Protein AF-A0A821G9I4-F1 (afdb_monomer_lite)

Radius of gyration: 11.68 Å; chains: 1; bounding box: 30×23×26 Å

InterPro domains:
  IPR011042 Six-bladed beta-propeller, TolB-like [G3DSA:2.120.10.30] (1-65)

Organism: NCBI:txid392030

Structure (mmCIF, N/CA/C/O backbone):
data_AF-A0A821G9I4-F1
#
_entry.id   AF-A0A821G9I4-F1
#
loop_
_atom_site.group_PDB
_atom_site.id
_atom_site.type_symbol
_atom_site.label_atom_id
_atom_site.label_alt_id
_atom_site.label_comp_id
_atom_site.label_asym_id
_atom_site.label_entity_id
_atom_site.label_seq_id
_atom_site.pdbx_PDB_ins_code
_atom_site.Cartn_x
_atom_site.Cartn_y
_atom_site.Cartn_z
_atom_site.occupancy
_atom_site.B_iso_or_equiv
_atom_site.auth_seq_id
_atom_site.auth_comp_id
_atom_site.auth_asym_id
_atom_site.auth_atom_id
_atom_site.pdbx_PDB_model_num
ATOM 1 N N . ILE A 1 1 ? -11.077 2.351 3.849 1.00 93.81 1 ILE A N 1
ATOM 2 C CA . ILE A 1 1 ? -10.731 1.752 2.530 1.00 93.81 1 ILE A CA 1
ATOM 3 C C . ILE A 1 1 ? -9.220 1.827 2.337 1.00 93.81 1 ILE A C 1
ATOM 5 O O . ILE A 1 1 ? -8.645 2.832 2.730 1.00 93.81 1 ILE A O 1
ATOM 9 N N . ALA A 1 2 ? -8.577 0.801 1.775 1.00 94.81 2 ALA A N 1
ATOM 10 C CA . ALA A 1 2 ? -7.162 0.849 1.390 1.00 94.81 2 ALA A CA 1
ATOM 11 C C . ALA A 1 2 ? -7.039 0.766 -0.137 1.00 94.81 2 ALA A C 1
ATOM 13 O O . ALA A 1 2 ? -7.719 -0.051 -0.757 1.00 94.81 2 ALA A O 1
ATOM 14 N N . VAL A 1 3 ? -6.196 1.607 -0.734 1.00 96.62 3 VAL A N 1
ATOM 15 C CA . VAL A 1 3 ? -6.022 1.702 -2.191 1.00 96.62 3 VAL A CA 1
ATOM 16 C C . VAL A 1 3 ? -4.550 1.554 -2.548 1.00 96.62 3 VAL A C 1
ATOM 18 O O . VAL A 1 3 ? -3.703 2.250 -1.984 1.00 96.62 3 VAL A O 1
ATOM 21 N N . ALA A 1 4 ? -4.260 0.664 -3.500 1.00 96.38 4 ALA A N 1
ATOM 22 C CA . ALA A 1 4 ? -2.962 0.574 -4.156 1.00 96.38 4 ALA A CA 1
ATOM 23 C C . ALA A 1 4 ? -2.894 1.645 -5.248 1.00 96.38 4 ALA A C 1
ATOM 25 O O . ALA A 1 4 ? -3.548 1.536 -6.284 1.00 96.38 4 ALA A O 1
ATOM 26 N N . ASP A 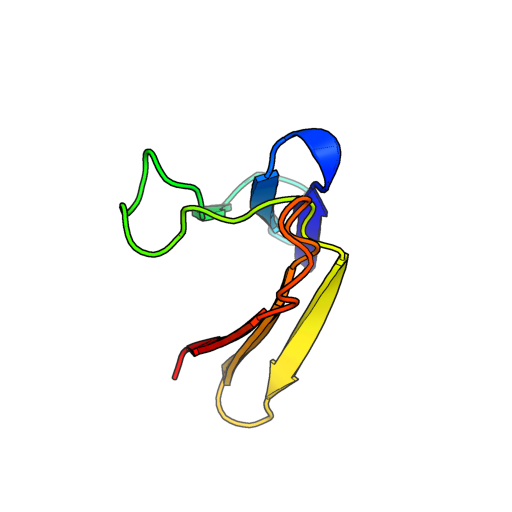1 5 ? -2.123 2.697 -5.000 1.00 96.25 5 ASP A N 1
ATOM 27 C CA . ASP A 1 5 ? -1.921 3.793 -5.941 1.00 96.25 5 ASP A CA 1
ATOM 28 C C . ASP A 1 5 ? -0.653 3.498 -6.756 1.00 96.25 5 ASP A C 1
ATOM 30 O O . ASP A 1 5 ? 0.451 3.941 -6.424 1.00 96.25 5 ASP A O 1
ATOM 34 N N . HIS A 1 6 ? -0.831 2.626 -7.755 1.00 94.06 6 HIS A N 1
ATOM 35 C CA . HIS A 1 6 ? 0.229 1.914 -8.474 1.00 94.06 6 HIS A CA 1
ATOM 36 C C . HIS A 1 6 ? 1.345 2.833 -8.982 1.00 94.06 6 HIS A C 1
ATOM 38 O O . HIS A 1 6 ? 2.508 2.647 -8.620 1.00 94.06 6 HIS A O 1
ATOM 44 N N . ASP A 1 7 ? 0.996 3.838 -9.788 1.00 94.31 7 ASP A N 1
ATOM 45 C CA . ASP A 1 7 ? 1.984 4.698 -10.452 1.00 94.31 7 ASP A CA 1
ATOM 46 C C . ASP A 1 7 ? 2.652 5.679 -9.484 1.00 94.31 7 ASP A C 1
ATOM 48 O O . ASP A 1 7 ? 3.794 6.092 -9.699 1.00 94.31 7 ASP A O 1
ATOM 52 N N . ASN A 1 8 ? 1.984 5.979 -8.369 1.00 95.56 8 ASN A N 1
ATOM 53 C CA . ASN A 1 8 ? 2.539 6.788 -7.290 1.00 95.56 8 ASN A CA 1
ATOM 54 C C . ASN A 1 8 ? 3.327 5.957 -6.263 1.00 95.56 8 ASN A C 1
ATOM 56 O O . ASN A 1 8 ? 3.877 6.524 -5.324 1.00 95.56 8 ASN A O 1
ATOM 60 N N . ASN A 1 9 ? 3.420 4.633 -6.443 1.00 94.38 9 ASN A N 1
ATOM 61 C CA . ASN A 1 9 ? 4.178 3.712 -5.590 1.00 94.38 9 ASN A CA 1
ATOM 62 C C . ASN A 1 9 ? 3.820 3.800 -4.097 1.00 94.38 9 ASN A C 1
ATOM 64 O O . ASN A 1 9 ? 4.694 3.683 -3.237 1.00 94.38 9 ASN A O 1
ATOM 68 N N . ARG A 1 10 ? 2.537 4.002 -3.787 1.00 96.19 10 ARG A N 1
ATOM 69 C CA . ARG A 1 10 ? 2.067 4.193 -2.410 1.00 96.19 10 ARG A CA 1
ATOM 70 C C . ARG A 1 10 ? 0.780 3.436 -2.125 1.00 96.19 10 ARG A C 1
ATOM 72 O O . ARG A 1 10 ? 0.049 3.035 -3.031 1.00 96.19 10 ARG A O 1
ATOM 79 N N . ILE A 1 11 ? 0.486 3.290 -0.840 1.00 96.69 11 ILE A N 1
ATOM 80 C CA . ILE A 1 11 ? -0.803 2.796 -0.352 1.00 96.69 11 ILE A CA 1
ATOM 81 C C . ILE A 1 11 ? -1.471 3.911 0.431 1.00 96.69 11 ILE A C 1
ATOM 83 O O . ILE A 1 11 ? -0.845 4.520 1.296 1.00 96.69 11 ILE A O 1
ATOM 87 N N . GLN A 1 12 ? -2.742 4.164 0.146 1.00 96.94 12 GLN A N 1
ATOM 88 C CA . GLN A 1 12 ? -3.520 5.195 0.825 1.00 96.94 12 GLN A CA 1
ATOM 89 C C . GLN A 1 12 ? -4.680 4.569 1.591 1.00 96.94 12 GLN A C 1
ATOM 91 O O . GLN A 1 12 ? -5.369 3.683 1.081 1.00 96.94 12 GLN A O 1
ATOM 96 N N . PHE A 1 13 ? -4.896 5.045 2.812 1.00 96.12 13 PHE A N 1
ATOM 97 C CA . PHE A 1 13 ? -6.021 4.672 3.654 1.00 96.12 13 PHE A CA 1
ATOM 98 C C . PHE A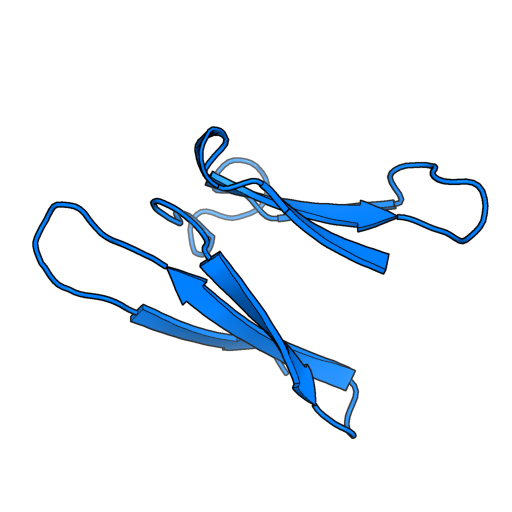 1 13 ? -6.990 5.836 3.729 1.00 96.12 13 PHE A C 1
ATOM 100 O O . PHE A 1 13 ? -6.589 6.949 4.067 1.00 96.12 13 PHE A O 1
ATOM 107 N N . PHE A 1 14 ? -8.255 5.544 3.476 1.00 97.69 14 PHE A N 1
ATOM 108 C CA . PHE A 1 14 ? -9.352 6.498 3.519 1.00 97.69 14 PHE A CA 1
ATOM 109 C C . PHE A 1 14 ? -10.356 6.101 4.595 1.00 97.69 14 PHE A C 1
ATOM 111 O O . PHE A 1 14 ? -10.572 4.899 4.819 1.00 97.69 14 PHE A O 1
ATOM 118 N N . ASP A 1 15 ? -10.972 7.089 5.235 1.00 97.38 15 ASP A N 1
ATOM 119 C CA . ASP A 1 15 ? -12.171 6.862 6.039 1.00 97.38 15 ASP A CA 1
ATOM 120 C C . ASP A 1 15 ? -13.428 6.730 5.160 1.00 97.38 15 ASP A C 1
ATOM 122 O O . ASP A 1 15 ? -13.352 6.640 3.933 1.00 97.38 15 ASP A O 1
ATOM 126 N N . GLU A 1 16 ? -14.588 6.625 5.804 1.00 97.19 16 GLU A N 1
ATOM 127 C CA . GLU A 1 16 ? -15.882 6.460 5.138 1.00 97.19 16 GLU A CA 1
ATOM 128 C C . GLU A 1 16 ? -16.354 7.705 4.375 1.00 97.19 16 GLU A C 1
ATOM 130 O O . GLU A 1 16 ? -17.162 7.573 3.458 1.00 97.19 16 GLU A O 1
ATOM 135 N N . ASN A 1 17 ? -15.815 8.885 4.696 1.00 98.00 17 ASN A N 1
ATOM 136 C CA . ASN A 1 17 ? -16.117 10.130 3.987 1.00 98.00 17 ASN A CA 1
ATOM 137 C C . ASN A 1 17 ? -15.218 10.325 2.757 1.00 98.00 17 ASN A C 1
ATOM 139 O O . ASN A 1 17 ? -15.462 11.222 1.951 1.00 98.00 17 ASN A O 1
ATOM 143 N N . GLY A 1 18 ? -14.202 9.472 2.587 1.00 96.94 18 GLY A N 1
ATOM 144 C CA . GLY A 1 18 ? -13.222 9.576 1.509 1.00 96.94 18 GLY A CA 1
ATOM 145 C C . GLY A 1 18 ? -12.028 10.466 1.850 1.00 96.94 18 GLY A C 1
ATOM 146 O O . GLY A 1 18 ? -11.230 10.758 0.958 1.00 96.94 18 GLY A O 1
ATOM 147 N N . ASP A 1 19 ? -11.858 10.860 3.115 1.00 98.06 19 ASP A N 1
ATOM 148 C CA . ASP A 1 19 ? -10.699 11.637 3.547 1.00 98.06 19 ASP A CA 1
ATOM 149 C C . ASP A 1 19 ? -9.481 10.730 3.754 1.00 98.06 19 ASP A C 1
ATOM 151 O O . ASP A 1 19 ? -9.575 9.620 4.292 1.00 98.06 19 ASP A O 1
ATOM 155 N N . VAL A 1 20 ? -8.301 11.209 3.345 1.00 97.38 20 VAL A N 1
ATOM 156 C CA . VAL A 1 20 ? -7.041 10.473 3.520 1.00 97.38 20 VAL A CA 1
ATOM 157 C C . VAL A 1 20 ? -6.656 10.457 4.999 1.00 97.38 20 VAL A C 1
ATOM 159 O O . VAL A 1 20 ? -6.370 11.487 5.606 1.00 97.38 20 VAL A O 1
ATOM 162 N N . LYS A 1 21 ? -6.575 9.258 5.575 1.00 97.19 21 LYS A N 1
ATOM 163 C CA . LYS A 1 21 ? -6.155 9.018 6.962 1.00 97.19 21 LYS A CA 1
ATOM 164 C C . LYS A 1 21 ? -4.673 8.706 7.086 1.00 97.19 21 LYS A C 1
ATOM 166 O O . LYS A 1 21 ? -4.064 9.044 8.099 1.00 97.19 21 LYS A O 1
ATOM 171 N N . ARG A 1 22 ? -4.106 8.003 6.103 1.00 95.25 22 ARG A N 1
ATOM 172 C CA . ARG A 1 22 ? -2.710 7.552 6.137 1.00 95.25 22 ARG A CA 1
ATOM 173 C C . ARG A 1 22 ? -2.190 7.256 4.739 1.00 95.25 22 ARG A C 1
ATOM 175 O O . ARG A 1 22 ? -2.928 6.745 3.902 1.00 95.25 22 ARG A O 1
ATOM 182 N N . ILE A 1 23 ? -0.901 7.506 4.533 1.00 96.69 23 ILE A N 1
ATOM 183 C CA . ILE A 1 23 ? -0.160 7.123 3.331 1.00 96.69 23 ILE A CA 1
ATOM 184 C C . ILE A 1 23 ? 1.038 6.268 3.758 1.00 96.69 23 ILE A C 1
ATOM 186 O O . ILE A 1 23 ? 1.683 6.564 4.766 1.00 96.69 23 ILE A O 1
ATOM 190 N N . LEU A 1 24 ? 1.296 5.186 3.024 1.00 95.31 24 LEU A N 1
ATOM 191 C CA . LEU A 1 24 ? 2.517 4.389 3.125 1.00 95.31 24 LEU A CA 1
ATOM 192 C C . LEU A 1 24 ? 3.305 4.531 1.825 1.00 95.31 24 LEU A C 1
ATOM 194 O O . LEU A 1 24 ? 2.860 4.059 0.778 1.00 95.31 24 LEU A O 1
ATOM 198 N N . ASP A 1 25 ? 4.469 5.158 1.920 1.00 96.12 25 ASP A N 1
ATOM 199 C CA . ASP A 1 25 ? 5.434 5.370 0.845 1.00 96.12 25 ASP A CA 1
ATOM 200 C C . ASP A 1 25 ? 6.857 5.481 1.422 1.00 96.12 25 ASP A C 1
ATOM 202 O O . ASP A 1 25 ? 7.068 5.405 2.641 1.00 96.12 25 ASP A O 1
ATOM 206 N N . LYS A 1 26 ? 7.853 5.632 0.543 1.00 95.44 26 LYS A N 1
ATOM 207 C CA . LYS A 1 26 ? 9.270 5.715 0.935 1.00 95.44 26 LYS A CA 1
ATOM 208 C C . LYS A 1 26 ? 9.565 6.938 1.813 1.00 95.44 26 LYS A C 1
ATOM 210 O O . LYS A 1 26 ? 10.509 6.892 2.600 1.00 95.44 26 LYS A O 1
ATOM 215 N N . GLU A 1 27 ? 8.792 8.011 1.656 1.00 95.19 27 GLU A N 1
ATOM 216 C CA . GLU A 1 27 ? 8.886 9.250 2.422 1.00 95.19 27 GLU A CA 1
ATOM 217 C C . GLU A 1 27 ? 8.437 9.026 3.869 1.00 95.19 27 GLU A C 1
ATOM 219 O O . GLU A 1 27 ? 9.100 9.490 4.797 1.00 95.19 27 GLU A O 1
ATOM 224 N N . ALA A 1 28 ? 7.359 8.264 4.070 1.00 94.50 28 ALA A N 1
ATOM 225 C CA . ALA A 1 28 ? 6.891 7.865 5.391 1.00 94.50 28 ALA A CA 1
ATOM 226 C C . ALA A 1 28 ? 7.813 6.825 6.050 1.00 94.50 28 ALA A C 1
ATOM 228 O O . ALA A 1 28 ? 8.043 6.880 7.260 1.00 94.50 28 ALA A O 1
ATOM 229 N N . ASN A 1 29 ? 8.324 5.852 5.285 1.00 92.81 29 ASN A N 1
ATOM 230 C CA . ASN A 1 29 ? 9.283 4.861 5.774 1.00 92.81 29 ASN A CA 1
ATOM 231 C C . ASN A 1 29 ? 10.105 4.258 4.614 1.00 92.81 29 ASN A C 1
ATOM 233 O O . ASN A 1 29 ? 9.517 3.685 3.696 1.00 92.81 29 ASN A O 1
ATOM 237 N N . PRO A 1 30 ? 11.451 4.243 4.677 1.00 91.19 30 PRO A N 1
ATOM 238 C CA . PRO A 1 30 ? 12.291 3.650 3.631 1.00 91.19 30 PRO A CA 1
ATOM 239 C C . PRO A 1 30 ? 11.994 2.175 3.298 1.00 91.19 30 PRO A C 1
ATOM 241 O O . PRO A 1 30 ? 12.280 1.721 2.187 1.00 91.19 30 PRO A O 1
ATOM 244 N N . LEU A 1 31 ? 11.409 1.412 4.230 1.00 88.25 31 LEU A N 1
ATOM 245 C CA . LEU A 1 31 ? 10.971 0.029 3.998 1.00 88.25 31 LEU A CA 1
ATOM 246 C C . LEU A 1 31 ? 9.784 -0.062 3.024 1.00 88.25 31 LEU A C 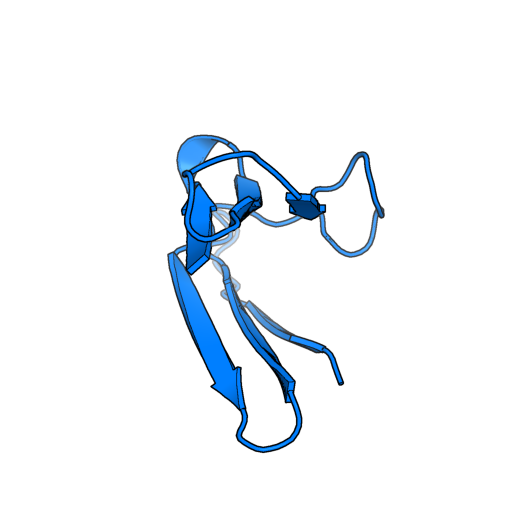1
ATOM 248 O O . LEU A 1 31 ? 9.638 -1.076 2.339 1.00 88.25 31 LEU A O 1
ATOM 252 N N . PHE A 1 32 ? 8.987 1.002 2.902 1.00 91.31 32 PHE A N 1
ATOM 253 C CA . PHE A 1 32 ? 7.860 1.136 1.972 1.00 91.31 32 PHE A CA 1
ATOM 254 C C . PHE A 1 32 ? 8.289 1.700 0.611 1.00 91.31 32 PHE A C 1
ATOM 256 O O . PHE A 1 32 ? 7.511 2.338 -0.092 1.00 91.31 32 PHE A O 1
ATOM 263 N N . ASN A 1 33 ? 9.537 1.457 0.206 1.00 91.31 33 ASN A N 1
ATOM 264 C CA . ASN A 1 33 ? 10.009 1.746 -1.145 1.00 91.31 33 ASN A CA 1
ATOM 265 C C . ASN A 1 33 ? 9.429 0.735 -2.148 1.00 91.31 33 ASN A C 1
ATOM 267 O O . ASN A 1 33 ? 10.139 -0.150 -2.648 1.00 91.31 33 ASN A O 1
ATOM 271 N N . PHE A 1 34 ? 8.116 0.806 -2.352 1.00 90.56 34 PHE A N 1
ATOM 272 C CA . PHE A 1 34 ? 7.370 -0.021 -3.289 1.00 90.56 34 PHE A CA 1
ATOM 273 C C . PHE A 1 34 ? 7.670 0.378 -4.736 1.00 90.56 34 PHE A C 1
ATOM 275 O O . PHE A 1 34 ? 8.150 1.476 -5.016 1.00 90.56 34 PHE A O 1
ATOM 282 N N . GLN A 1 35 ? 7.388 -0.527 -5.667 1.00 91.81 35 GLN A N 1
ATOM 283 C CA . GLN A 1 35 ? 7.346 -0.219 -7.095 1.00 91.81 35 GLN A CA 1
ATOM 284 C C . GLN A 1 35 ? 6.108 -0.875 -7.688 1.00 91.81 35 GLN A C 1
ATOM 286 O O . GLN A 1 35 ? 5.975 -2.086 -7.556 1.00 91.81 35 GLN A O 1
ATOM 291 N N . GLY A 1 36 ? 5.208 -0.099 -8.291 1.00 92.12 36 GLY A N 1
ATOM 292 C CA . GLY A 1 36 ? 3.995 -0.621 -8.918 1.00 92.12 36 GLY A CA 1
ATOM 293 C C . GLY A 1 36 ? 3.163 -1.480 -7.965 1.00 92.12 36 GLY A C 1
ATOM 294 O O . GLY A 1 36 ? 3.062 -2.694 -8.142 1.00 92.12 36 GLY A O 1
ATOM 295 N N . VAL A 1 37 ? 2.627 -0.881 -6.897 1.00 93.69 37 VAL A N 1
ATOM 296 C CA . VAL A 1 37 ? 1.776 -1.614 -5.942 1.00 93.69 37 VAL A CA 1
ATOM 297 C C . VAL A 1 37 ? 0.525 -2.112 -6.666 1.00 93.69 37 VAL A C 1
ATOM 299 O O . VAL A 1 37 ? -0.121 -1.327 -7.356 1.00 93.69 37 VAL A O 1
ATOM 302 N N . HIS A 1 38 ? 0.167 -3.386 -6.502 1.00 91.38 38 HIS A N 1
ATOM 303 C CA . HIS A 1 38 ? -0.980 -3.980 -7.199 1.00 91.38 38 HIS A CA 1
ATOM 304 C C . HIS A 1 38 ? -2.020 -4.570 -6.251 1.00 91.38 38 HIS A C 1
ATOM 306 O O . HIS A 1 38 ? -3.170 -4.136 -6.246 1.00 91.38 38 HIS A O 1
ATOM 312 N N . GLY A 1 39 ? -1.643 -5.593 -5.486 1.00 91.31 39 GLY A N 1
ATOM 313 C CA . GLY A 1 39 ? -2.569 -6.347 -4.649 1.00 91.31 39 GLY A CA 1
ATOM 314 C C . GLY A 1 39 ? -2.488 -5.917 -3.195 1.00 91.31 39 GLY A C 1
ATOM 315 O O . GLY A 1 39 ? -1.391 -5.775 -2.654 1.00 91.31 39 GLY A O 1
ATOM 316 N N . LEU A 1 40 ? -3.653 -5.768 -2.566 1.00 94.88 40 LEU A N 1
ATOM 317 C CA . LEU A 1 40 ? -3.805 -5.542 -1.132 1.00 94.88 40 LEU A CA 1
ATOM 318 C C . LEU A 1 40 ? -4.768 -6.578 -0.560 1.00 94.88 40 LEU A C 1
ATOM 320 O O . LEU A 1 40 ? -5.858 -6.771 -1.099 1.00 94.88 40 LEU A O 1
ATOM 324 N N . VAL A 1 41 ? -4.384 -7.210 0.546 1.00 94.81 41 VAL A N 1
ATOM 325 C CA . VAL A 1 41 ? -5.261 -8.098 1.317 1.00 94.81 41 VAL A CA 1
ATOM 326 C C . VAL A 1 41 ? -5.106 -7.773 2.796 1.00 94.81 41 VAL A C 1
ATOM 328 O O . VAL A 1 41 ? -3.994 -7.767 3.317 1.00 94.81 41 VAL A O 1
ATOM 331 N N . LEU A 1 42 ? -6.226 -7.509 3.468 1.00 90.88 42 LEU A N 1
ATOM 332 C CA . LEU A 1 42 ? -6.276 -7.424 4.925 1.00 90.88 42 LEU A CA 1
ATOM 333 C C . LEU A 1 42 ? -6.433 -8.830 5.499 1.00 90.88 42 LEU A C 1
ATOM 335 O O . LEU A 1 42 ? -7.265 -9.607 5.025 1.00 90.88 42 LEU A O 1
ATOM 339 N N . THR A 1 43 ? -5.641 -9.154 6.509 1.00 90.69 43 THR A N 1
ATOM 340 C CA . THR A 1 43 ? -5.786 -10.400 7.261 1.00 90.69 43 THR A CA 1
ATOM 341 C C . THR A 1 43 ? -6.807 -10.220 8.387 1.00 90.69 43 THR A C 1
ATOM 343 O O . THR A 1 43 ? -7.147 -9.101 8.776 1.00 90.69 43 THR A O 1
ATOM 346 N N . TYR A 1 44 ? -7.348 -11.328 8.901 1.00 90.69 44 TYR A N 1
ATOM 347 C CA . TYR A 1 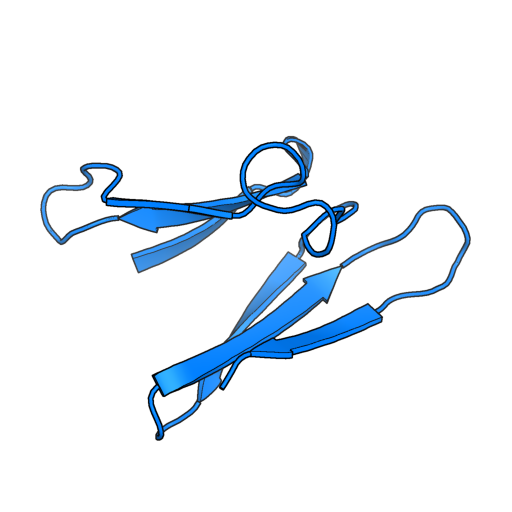44 ? -8.401 -11.296 9.926 1.00 90.69 44 TYR A CA 1
ATOM 348 C C . TYR A 1 44 ? -7.935 -10.684 11.258 1.00 90.69 44 TYR A C 1
ATOM 350 O O . TYR A 1 44 ? -8.757 -10.224 12.045 1.00 90.69 44 TYR A O 1
ATOM 358 N N . ASP A 1 45 ? -6.628 -10.690 11.510 1.00 91.06 45 ASP A N 1
ATOM 359 C CA . ASP A 1 45 ? -5.962 -10.120 12.682 1.00 91.06 45 ASP A CA 1
ATOM 360 C C . ASP A 1 45 ? -5.538 -8.654 12.478 1.00 91.06 45 ASP A C 1
ATOM 362 O O . ASP A 1 45 ? -4.908 -8.069 13.354 1.00 91.06 45 ASP A O 1
ATOM 366 N N . GLY A 1 46 ? -5.920 -8.031 11.357 1.00 86.19 46 GLY A N 1
ATOM 367 C CA . GLY A 1 46 ? -5.654 -6.616 11.084 1.00 86.19 46 GLY A CA 1
ATOM 368 C C . GLY A 1 46 ? -4.317 -6.334 10.398 1.00 86.19 46 GLY A C 1
ATOM 369 O O . GLY A 1 46 ? -3.991 -5.168 10.169 1.00 86.19 46 GLY A O 1
ATOM 370 N N . GLY A 1 47 ? -3.572 -7.373 10.027 1.00 90.19 47 GLY A N 1
ATOM 371 C CA . GLY A 1 47 ? -2.388 -7.252 9.187 1.00 90.19 47 GLY A CA 1
ATOM 372 C C . GLY A 1 47 ? -2.705 -6.887 7.731 1.00 90.19 47 GLY A C 1
ATOM 373 O O . GLY A 1 47 ? -3.851 -6.927 7.267 1.00 90.19 47 GLY A O 1
ATOM 374 N N . LEU A 1 48 ? -1.660 -6.517 6.989 1.00 91.19 48 LEU A N 1
ATOM 375 C CA . LEU A 1 48 ? -1.743 -6.121 5.585 1.00 91.19 48 LEU A CA 1
ATOM 376 C C . LEU A 1 48 ? -0.694 -6.854 4.743 1.00 91.19 48 LEU A C 1
ATOM 378 O O . LEU A 1 48 ? 0.514 -6.733 4.963 1.00 91.19 48 LEU A O 1
ATOM 382 N N . LEU A 1 49 ? -1.185 -7.569 3.735 1.00 92.56 49 LEU A N 1
ATOM 383 C CA . LEU A 1 49 ? -0.406 -8.212 2.685 1.00 92.56 49 LEU A CA 1
ATOM 384 C C . LEU A 1 49 ? -0.386 -7.319 1.444 1.00 92.56 49 LEU A C 1
ATOM 386 O O . LEU A 1 49 ? -1.439 -6.877 0.978 1.00 92.56 49 LEU A O 1
ATOM 390 N N . ILE A 1 50 ? 0.808 -7.070 0.905 1.00 92.88 50 ILE A N 1
ATOM 391 C CA . ILE A 1 50 ? 1.015 -6.180 -0.247 1.00 92.88 50 ILE A CA 1
ATOM 392 C C . ILE A 1 50 ? 1.849 -6.888 -1.300 1.00 92.88 50 ILE A C 1
ATOM 394 O O . ILE A 1 50 ? 2.913 -7.423 -0.981 1.00 92.88 50 ILE A O 1
ATOM 398 N N . THR A 1 51 ? 1.414 -6.814 -2.555 1.00 92.25 51 THR A N 1
ATOM 399 C CA . THR A 1 51 ? 2.235 -7.199 -3.704 1.00 92.25 51 THR A CA 1
ATOM 400 C C . THR A 1 51 ? 2.675 -5.981 -4.503 1.00 92.25 51 THR A C 1
ATOM 402 O O . THR A 1 51 ? 1.884 -5.075 -4.782 1.00 92.25 51 THR A O 1
ATOM 405 N N . ASP A 1 52 ? 3.952 -5.970 -4.880 1.00 89.12 52 ASP A N 1
ATOM 406 C CA . ASP A 1 52 ? 4.532 -4.939 -5.735 1.00 89.12 52 ASP A CA 1
ATOM 407 C C . ASP A 1 52 ? 5.165 -5.533 -7.003 1.00 89.12 52 ASP A C 1
ATOM 409 O O . ASP A 1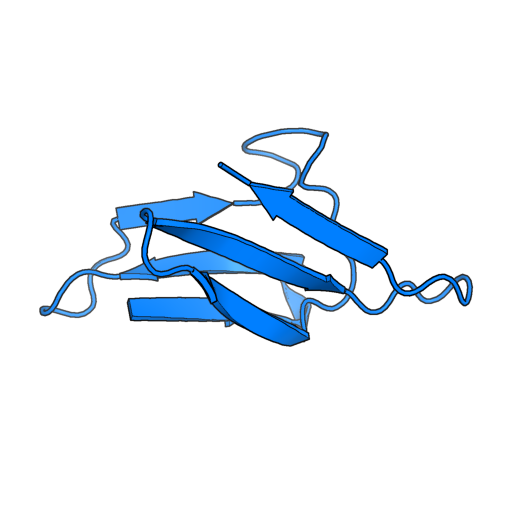 52 ? 5.619 -6.684 -7.031 1.00 89.12 52 ASP A O 1
ATOM 413 N N . TYR A 1 53 ? 5.165 -4.745 -8.074 1.00 82.50 53 TYR A N 1
ATOM 414 C CA . TYR A 1 53 ? 5.809 -5.053 -9.342 1.00 82.50 53 TYR A CA 1
ATOM 415 C C . TYR A 1 53 ? 7.124 -4.277 -9.467 1.00 82.50 53 TYR A C 1
ATOM 417 O O . TYR A 1 53 ? 7.190 -3.146 -9.959 1.00 82.50 53 TYR A O 1
ATOM 425 N N . LYS A 1 54 ? 8.234 -4.899 -9.055 1.00 74.50 54 LYS A N 1
ATOM 426 C CA . LYS A 1 54 ? 9.552 -4.341 -9.373 1.00 74.50 54 LYS A CA 1
ATOM 427 C C . LYS A 1 54 ? 9.911 -4.588 -10.826 1.00 74.50 54 LYS A C 1
ATOM 429 O O . LYS A 1 54 ? 10.034 -5.735 -11.257 1.00 74.50 54 LYS A O 1
ATOM 434 N N . ARG A 1 55 ? 10.276 -3.511 -11.526 1.00 67.88 55 ARG A N 1
ATOM 435 C CA . ARG A 1 55 ? 10.836 -3.574 -12.890 1.00 67.88 55 ARG A CA 1
ATOM 436 C C . ARG A 1 55 ? 12.101 -4.434 -12.996 1.00 67.88 55 ARG A C 1
ATOM 438 O O . ARG A 1 55 ? 12.411 -4.912 -14.077 1.00 67.88 55 ARG A O 1
ATOM 445 N N . SER A 1 56 ? 12.818 -4.666 -11.894 1.00 71.00 56 SER A N 1
ATOM 446 C CA . SER A 1 56 ? 13.984 -5.563 -11.854 1.00 71.00 56 SER A CA 1
ATOM 447 C C . SER A 1 56 ? 13.636 -7.061 -11.801 1.00 71.00 56 SER A C 1
ATOM 449 O O . SER A 1 56 ? 14.529 -7.884 -11.612 1.00 71.00 56 SER A O 1
ATOM 451 N N . GLY A 1 57 ? 12.358 -7.429 -11.951 1.00 64.25 57 GLY A N 1
ATOM 452 C CA . GLY A 1 57 ? 11.907 -8.817 -12.088 1.00 64.25 57 GLY A CA 1
ATOM 453 C C . GLY A 1 57 ? 11.668 -9.562 -10.772 1.00 64.25 57 GLY A C 1
ATOM 454 O O . GLY A 1 57 ? 11.390 -10.756 -10.795 1.00 64.25 57 GLY A O 1
ATOM 455 N N . LYS A 1 58 ? 11.762 -8.889 -9.616 1.00 70.25 58 LYS A N 1
ATOM 456 C CA . LYS A 1 58 ? 11.451 -9.489 -8.306 1.00 70.25 58 LYS A CA 1
ATOM 457 C C . LYS A 1 58 ? 10.161 -8.908 -7.736 1.00 70.25 58 LYS A C 1
ATOM 459 O O . LYS A 1 58 ? 10.202 -7.844 -7.123 1.00 70.25 58 LYS A O 1
ATOM 464 N N . HIS A 1 59 ? 9.043 -9.609 -7.897 1.00 75.31 59 HIS A N 1
ATOM 465 C CA . HIS A 1 59 ? 7.799 -9.264 -7.202 1.00 75.31 59 HIS A CA 1
ATOM 466 C C . HIS A 1 59 ? 7.957 -9.581 -5.716 1.00 75.31 59 HIS A C 1
ATOM 468 O O . HIS A 1 59 ? 8.442 -10.663 -5.369 1.00 75.31 59 HIS A O 1
ATOM 474 N N . ARG A 1 60 ? 7.602 -8.643 -4.837 1.00 80.50 60 ARG A N 1
ATOM 475 C CA . ARG A 1 60 ? 7.723 -8.850 -3.390 1.00 80.50 60 ARG A CA 1
ATOM 476 C C . ARG A 1 60 ? 6.350 -8.993 -2.762 1.00 80.50 60 ARG A C 1
ATOM 478 O O . ARG A 1 60 ? 5.415 -8.295 -3.142 1.00 80.50 60 ARG A O 1
ATOM 485 N N . LEU A 1 61 ? 6.276 -9.881 -1.775 1.00 81.94 61 LEU A N 1
ATOM 486 C CA . LEU A 1 61 ? 5.205 -9.904 -0.791 1.00 81.94 61 LEU A CA 1
ATOM 487 C C . LEU A 1 61 ? 5.719 -9.226 0.476 1.00 81.94 61 LEU A C 1
ATOM 489 O O . LEU A 1 61 ? 6.768 -9.607 0.998 1.00 81.94 61 LEU A O 1
ATOM 493 N N . PHE A 1 62 ? 4.976 -8.247 0.969 1.00 80.06 62 PHE A N 1
ATOM 494 C CA . PHE A 1 62 ? 5.206 -7.665 2.284 1.00 80.06 62 PHE A CA 1
ATOM 495 C C . PHE A 1 62 ? 4.110 -8.109 3.238 1.00 80.06 62 PHE A C 1
ATOM 497 O O . PHE A 1 62 ? 2.946 -8.163 2.845 1.00 80.06 62 PHE A O 1
ATOM 504 N N . ILE A 1 63 ? 4.500 -8.407 4.475 1.00 79.56 63 ILE A N 1
ATOM 505 C CA . ILE A 1 63 ? 3.596 -8.772 5.561 1.00 79.56 63 ILE A CA 1
ATOM 506 C C . ILE A 1 63 ? 3.805 -7.746 6.665 1.00 79.56 63 ILE A C 1
ATOM 508 O O . ILE A 1 63 ? 4.907 -7.634 7.206 1.00 79.56 63 ILE A O 1
ATOM 512 N N . PHE A 1 64 ? 2.755 -6.997 6.972 1.00 78.19 64 PHE A N 1
ATOM 513 C CA . PHE A 1 64 ? 2.707 -6.107 8.125 1.00 78.19 64 PHE A CA 1
ATOM 514 C C . PHE A 1 64 ? 1.703 -6.678 9.118 1.00 78.19 64 PHE A C 1
ATOM 516 O O . PHE A 1 64 ? 0.568 -6.942 8.730 1.00 78.19 64 PHE A O 1
ATOM 523 N N . ALA A 1 65 ? 2.148 -6.891 10.353 1.00 70.50 65 ALA A N 1
ATOM 524 C CA . ALA A 1 65 ? 1.358 -7.361 11.486 1.00 70.50 65 ALA A CA 1
ATOM 525 C C . ALA A 1 65 ? 1.457 -6.339 12.623 1.00 70.50 65 ALA A C 1
ATOM 527 O O . ALA A 1 65 ? 2.516 -5.668 12.701 1.00 70.50 65 ALA A O 1
#

Foldseek 3Di:
DWDDPFCVLKIFDADPVRDTPDIQDCVVPVVSPAHRKDDWDADPVGKIWTWGDDPVPDIDIDIGD

pLDDT: mean 90.15, std 8.32, range [64.25, 98.06]

Secondary structure (DSSP, 8-state):
-EEEETTTTEEEEE-TTS-EEEEESTTT-GGG-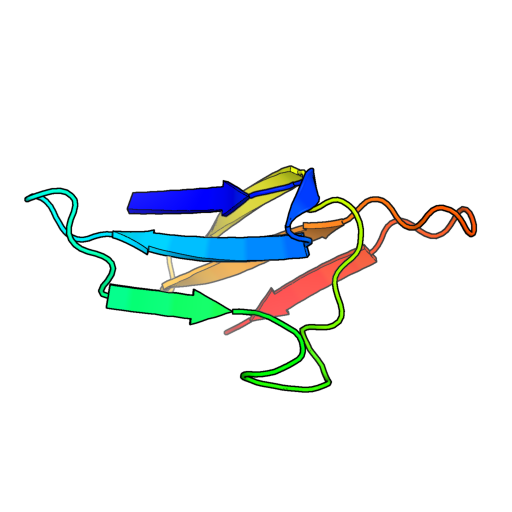-SSEEEEEE-TTS-EEEEE--TTS--EEEEE-

Sequence (65 aa):
IAVADHDNNRIQFFDENGDVKRILDKEANPLFNFQGVHGLVLTYDGGLLITDYKRSGKHRLFIFA